Protein AF-A0A7K2KJP8-F1 (afdb_monomer_lite)

Sequence (117 aa):
EKEIEGALTLMETMSVDSLDDLDVTDHYTEALNEVISAKAEHRAPATPEGEAEGTAAVVDLMAALEASVAKAKESRGESGGPATVHEMPKPKKKTAAAKKTPAKKTTANKTTRRRAS

Structure (mmCIF, N/CA/C/O backbone):
data_AF-A0A7K2KJP8-F1
#
_entry.id   AF-A0A7K2KJP8-F1
#
loop_
_atom_site.group_PDB
_atom_site.id
_atom_site.type_symbol
_atom_site.label_atom_id
_atom_site.label_alt_id
_atom_site.label_comp_id
_atom_site.label_asym_id
_atom_site.label_entity_id
_atom_site.label_seq_id
_atom_site.pdbx_PDB_ins_code
_atom_site.Cartn_x
_atom_site.Cartn_y
_atom_site.Cartn_z
_atom_site.occupancy
_atom_site.B_iso_or_equiv
_atom_site.auth_seq_id
_atom_site.auth_comp_id
_atom_site.auth_asym_id
_atom_site.auth_atom_id
_atom_site.pdbx_PDB_model_num
ATOM 1 N N . GLU A 1 1 ? -14.565 8.215 26.726 1.00 78.56 1 GLU A N 1
ATOM 2 C CA . GLU A 1 1 ? -13.274 7.962 27.410 1.00 78.56 1 GLU A CA 1
ATOM 3 C C . GLU A 1 1 ? -12.868 6.494 27.332 1.00 78.56 1 GLU A C 1
ATOM 5 O O . GLU A 1 1 ? -11.914 6.220 26.623 1.00 78.56 1 GLU A O 1
ATOM 10 N N . LYS A 1 2 ? -13.624 5.545 27.912 1.00 92.31 2 LYS A N 1
ATOM 11 C CA . LYS A 1 2 ? -13.297 4.098 27.850 1.00 92.31 2 LYS A CA 1
ATOM 12 C C . LYS A 1 2 ? -13.081 3.529 26.438 1.00 92.31 2 LYS A C 1
ATOM 14 O O . LYS A 1 2 ? -12.211 2.695 26.244 1.00 92.31 2 LYS A O 1
ATOM 19 N N . GLU A 1 3 ? -13.858 3.977 25.454 1.00 93.44 3 GLU A N 1
ATOM 20 C CA . GLU A 1 3 ? -13.699 3.548 24.053 1.00 93.44 3 GLU A CA 1
ATOM 21 C C . GLU A 1 3 ? -12.363 4.009 23.450 1.00 93.44 3 GLU A C 1
ATOM 23 O O . GLU A 1 3 ? -11.731 3.266 22.708 1.00 93.44 3 GLU A O 1
ATOM 28 N N . ILE A 1 4 ? -11.908 5.212 23.817 1.00 96.44 4 ILE A N 1
ATOM 29 C CA . ILE A 1 4 ? -10.638 5.784 23.351 1.00 96.44 4 ILE A CA 1
ATOM 30 C C . ILE A 1 4 ? -9.470 5.025 23.987 1.00 96.44 4 ILE A C 1
ATOM 32 O O . ILE A 1 4 ? -8.529 4.658 23.296 1.00 96.44 4 ILE A O 1
ATOM 36 N N . GLU A 1 5 ? -9.553 4.736 25.286 1.00 96.75 5 GLU A N 1
ATOM 37 C CA . GLU A 1 5 ? -8.549 3.939 26.001 1.00 96.75 5 GLU A CA 1
ATOM 38 C C . GLU A 1 5 ? -8.431 2.515 25.427 1.00 96.75 5 GLU A C 1
ATOM 40 O O . GLU A 1 5 ? -7.326 2.008 25.226 1.00 96.75 5 GLU A O 1
ATOM 45 N N . GLY A 1 6 ? -9.565 1.901 25.072 1.00 96.44 6 GLY A N 1
ATOM 46 C CA . GLY A 1 6 ? -9.588 0.616 24.373 1.00 96.44 6 GLY A CA 1
ATOM 47 C C . GLY A 1 6 ? -8.918 0.671 22.997 1.00 96.44 6 GLY A C 1
ATOM 48 O O . GLY A 1 6 ? -8.124 -0.209 22.673 1.00 96.44 6 GLY A O 1
ATOM 49 N N . ALA A 1 7 ? -9.184 1.718 22.208 1.00 96.88 7 ALA A N 1
ATOM 50 C CA . ALA A 1 7 ? -8.555 1.908 20.901 1.00 96.88 7 ALA A CA 1
ATOM 51 C C . ALA A 1 7 ? -7.035 2.116 21.008 1.00 96.88 7 ALA A C 1
ATOM 53 O O . ALA A 1 7 ? -6.286 1.493 20.263 1.00 96.88 7 ALA A O 1
ATOM 54 N N . LEU A 1 8 ? -6.574 2.928 21.965 1.00 96.38 8 LEU A N 1
ATOM 55 C CA . LEU A 1 8 ? -5.144 3.144 22.215 1.00 96.38 8 LEU A CA 1
ATOM 56 C C . LEU A 1 8 ? -4.433 1.846 22.609 1.00 96.38 8 LEU A C 1
ATOM 58 O O . LEU A 1 8 ? -3.356 1.560 22.098 1.00 96.38 8 LEU A O 1
ATOM 62 N N . THR A 1 9 ? -5.062 1.033 23.462 1.00 97.06 9 THR A N 1
ATOM 63 C CA . THR A 1 9 ? -4.513 -0.275 23.851 1.00 97.06 9 THR A CA 1
ATOM 64 C C . THR A 1 9 ? -4.391 -1.206 22.645 1.00 97.06 9 THR A C 1
ATOM 66 O O . THR A 1 9 ? -3.375 -1.873 22.484 1.00 97.06 9 THR A O 1
ATOM 69 N N . LEU A 1 10 ? -5.404 -1.241 21.773 1.00 95.69 10 LEU A N 1
ATOM 70 C CA . LEU A 1 10 ? -5.348 -2.043 20.552 1.00 95.69 10 LEU A CA 1
ATOM 71 C C . LEU A 1 10 ? -4.223 -1.572 19.622 1.00 95.69 10 LEU A C 1
ATOM 73 O O . LEU A 1 10 ? -3.471 -2.405 19.123 1.00 95.69 10 LEU A O 1
ATOM 77 N N . MET A 1 11 ? -4.087 -0.256 19.421 1.00 94.44 11 MET A N 1
ATOM 78 C CA . MET A 1 11 ? -3.009 0.310 18.607 1.00 94.44 11 MET A CA 1
ATOM 79 C C . MET A 1 11 ? -1.640 -0.086 19.154 1.00 94.44 11 MET A C 1
ATOM 81 O O . MET A 1 11 ? -0.817 -0.547 18.379 1.00 94.44 11 MET A O 1
ATOM 85 N N . GLU A 1 12 ? -1.428 -0.016 20.469 1.00 94.50 12 GLU A N 1
ATOM 86 C CA . GLU A 1 12 ? -0.175 -0.449 21.102 1.00 94.50 12 GLU A CA 1
ATOM 87 C C . GLU A 1 12 ? 0.124 -1.933 20.832 1.00 94.50 12 GLU A C 1
ATOM 89 O O . GLU A 1 12 ? 1.246 -2.289 20.496 1.00 94.50 12 GLU A O 1
ATOM 94 N N . THR A 1 13 ? -0.886 -2.809 20.911 1.00 93.69 13 THR A N 1
ATOM 95 C CA . THR A 1 13 ? -0.691 -4.252 20.659 1.00 93.69 13 THR A CA 1
ATOM 96 C C . THR A 1 13 ? -0.441 -4.606 19.194 1.00 93.69 13 THR A C 1
ATOM 98 O O . THR A 1 13 ? 0.087 -5.680 18.916 1.00 93.69 13 THR A O 1
ATOM 101 N N . MET A 1 14 ? -0.869 -3.747 18.265 1.00 91.56 14 MET A N 1
ATOM 102 C CA . MET A 1 14 ? -0.705 -3.943 16.822 1.00 91.56 14 MET A CA 1
ATOM 103 C C . MET A 1 14 ? 0.461 -3.138 16.243 1.00 91.56 14 MET A C 1
ATOM 105 O O . MET A 1 14 ? 0.821 -3.350 15.086 1.00 91.56 14 MET A O 1
ATOM 109 N N . SER A 1 15 ? 1.016 -2.198 17.008 1.00 91.75 15 SER A N 1
ATOM 110 C CA . SER A 1 15 ? 2.147 -1.390 16.581 1.00 91.75 15 SER A CA 1
ATOM 111 C C . SER A 1 15 ? 3.420 -2.223 16.610 1.00 91.75 15 SER A C 1
ATOM 113 O O . SER A 1 15 ? 3.599 -3.106 17.446 1.00 91.75 15 SER A O 1
ATOM 115 N N . VAL A 1 16 ? 4.317 -1.904 15.692 1.00 91.75 16 VAL A N 1
ATOM 116 C CA . VAL A 1 16 ? 5.676 -2.438 15.638 1.00 91.75 16 VAL A CA 1
ATOM 117 C C . VAL A 1 16 ? 6.659 -1.274 15.656 1.00 91.75 16 VAL A C 1
ATOM 119 O O . VAL A 1 16 ? 6.296 -0.154 15.284 1.00 91.75 16 VAL A O 1
ATOM 122 N N . ASP A 1 17 ? 7.883 -1.524 16.112 1.00 91.19 17 ASP A N 1
ATOM 123 C CA . ASP A 1 17 ? 8.898 -0.481 16.283 1.00 91.19 17 ASP A CA 1
ATOM 124 C C . ASP A 1 17 ? 9.518 -0.044 14.949 1.00 91.19 17 ASP A C 1
ATOM 126 O O . ASP A 1 17 ? 9.879 1.125 14.778 1.00 91.19 17 ASP A O 1
ATOM 130 N N . SER A 1 18 ? 9.633 -0.967 13.989 1.00 89.69 18 SER A N 1
ATOM 131 C CA . SER A 1 18 ? 10.191 -0.695 12.668 1.00 89.69 18 SER A CA 1
ATOM 132 C C . SER A 1 18 ? 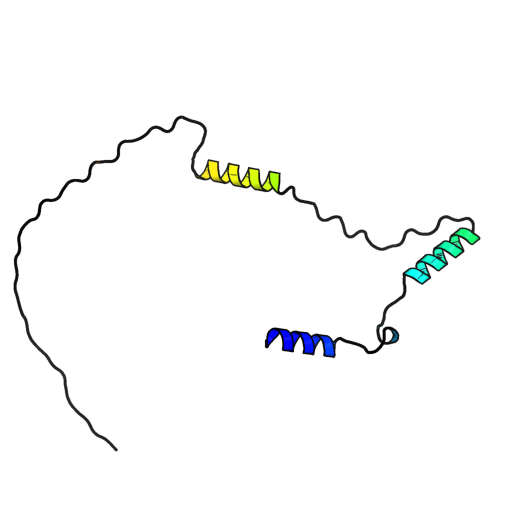9.363 -1.312 11.541 1.00 89.69 18 SER A C 1
ATOM 134 O O . SER A 1 18 ? 8.597 -2.253 11.739 1.00 89.69 18 SER A O 1
ATOM 136 N N . LEU A 1 19 ? 9.523 -0.776 10.327 1.00 86.81 19 LEU A N 1
ATOM 137 C CA . LEU A 1 19 ? 8.917 -1.361 9.127 1.00 86.81 19 LEU A CA 1
ATOM 138 C C . LEU A 1 19 ? 9.536 -2.719 8.778 1.00 86.81 19 LEU A C 1
ATOM 140 O O . LEU A 1 19 ? 8.865 -3.530 8.153 1.00 86.81 19 LEU A O 1
ATOM 144 N N . ASP A 1 20 ? 10.778 -2.973 9.200 1.00 87.69 20 ASP A N 1
ATOM 145 C CA . ASP A 1 20 ? 11.475 -4.245 8.982 1.00 87.69 20 ASP A CA 1
ATOM 146 C C . ASP A 1 20 ? 10.861 -5.397 9.798 1.00 87.69 20 ASP A C 1
ATOM 148 O O . ASP A 1 20 ? 11.036 -6.566 9.456 1.00 87.69 20 ASP A O 1
ATOM 152 N N . ASP A 1 21 ? 10.118 -5.073 10.861 1.00 90.25 21 ASP A N 1
ATOM 153 C CA . ASP A 1 21 ? 9.369 -6.048 11.661 1.00 90.25 21 ASP A CA 1
ATOM 154 C C . ASP A 1 21 ? 8.044 -6.461 10.993 1.00 90.25 21 ASP A C 1
ATOM 156 O O . ASP A 1 21 ? 7.392 -7.414 11.430 1.00 90.25 21 ASP A O 1
ATOM 160 N N . LEU A 1 22 ? 7.626 -5.747 9.941 1.00 89.38 22 LEU A N 1
ATOM 161 C CA . LEU A 1 22 ? 6.464 -6.091 9.130 1.00 89.38 22 LEU A CA 1
ATOM 162 C C . LEU A 1 22 ? 6.888 -6.990 7.968 1.00 89.38 22 LEU A C 1
ATOM 164 O O . LEU A 1 22 ? 7.850 -6.710 7.260 1.00 89.38 22 LEU A O 1
ATOM 168 N N . ASP A 1 23 ? 6.097 -8.026 7.701 1.00 89.56 23 ASP A N 1
ATOM 169 C CA . ASP A 1 23 ? 6.226 -8.847 6.493 1.00 89.56 23 ASP A CA 1
ATOM 170 C C . ASP A 1 23 ? 5.603 -8.116 5.289 1.00 89.56 23 ASP A C 1
ATOM 172 O O . ASP A 1 23 ? 4.524 -8.463 4.803 1.00 89.56 23 ASP A O 1
ATOM 176 N N . VAL A 1 24 ? 6.231 -7.011 4.876 1.00 90.38 24 VAL A N 1
ATOM 177 C CA . VAL A 1 24 ? 5.781 -6.149 3.771 1.00 90.38 24 VAL A CA 1
ATOM 178 C C . VAL A 1 24 ? 6.845 -6.052 2.686 1.00 90.38 24 VAL A C 1
ATOM 180 O O . VAL A 1 24 ? 8.043 -6.046 2.954 1.00 90.38 24 VAL A O 1
ATOM 183 N N . THR A 1 25 ? 6.396 -5.963 1.436 1.00 88.50 25 THR A N 1
ATOM 184 C CA . THR A 1 25 ? 7.267 -5.868 0.257 1.00 88.50 25 THR A CA 1
ATOM 185 C C . THR A 1 25 ? 7.141 -4.489 -0.389 1.00 88.50 25 THR A C 1
ATOM 187 O O . THR A 1 25 ? 6.036 -3.969 -0.552 1.00 88.50 25 THR A O 1
ATOM 190 N N . ASP A 1 26 ? 8.271 -3.888 -0.773 1.00 91.69 26 ASP A N 1
ATOM 191 C CA . ASP A 1 26 ? 8.293 -2.627 -1.520 1.00 91.69 26 ASP A CA 1
ATOM 192 C C . ASP A 1 26 ? 8.054 -2.872 -3.018 1.00 91.69 26 ASP A C 1
ATOM 194 O O . ASP A 1 26 ? 8.977 -2.991 -3.825 1.00 91.69 26 ASP A O 1
ATOM 198 N N . HIS A 1 27 ? 6.782 -2.893 -3.404 1.00 90.38 27 HIS A N 1
ATOM 199 C CA . HIS A 1 27 ? 6.388 -3.063 -4.802 1.00 90.38 27 HIS A CA 1
ATOM 200 C C . HIS A 1 27 ? 6.806 -1.898 -5.714 1.00 90.38 27 HIS A C 1
ATOM 202 O O . HIS A 1 27 ? 6.859 -2.066 -6.934 1.00 90.38 27 HIS A O 1
ATOM 208 N N . TYR A 1 28 ? 7.119 -0.713 -5.171 1.00 90.88 28 TYR A N 1
ATOM 209 C CA . TYR A 1 28 ? 7.534 0.427 -5.991 1.00 90.88 28 TYR A CA 1
ATOM 210 C C . TYR A 1 28 ? 8.933 0.213 -6.567 1.00 90.88 28 TYR A C 1
ATOM 212 O O . TYR A 1 28 ? 9.142 0.412 -7.768 1.00 90.88 28 TYR A O 1
ATOM 220 N N . THR A 1 29 ? 9.894 -0.207 -5.738 1.00 92.31 29 THR A N 1
ATOM 221 C CA . THR A 1 29 ? 11.251 -0.492 -6.223 1.00 92.31 29 THR A CA 1
ATOM 222 C C . THR A 1 29 ? 11.274 -1.689 -7.167 1.00 92.31 29 THR A C 1
ATOM 224 O O . THR A 1 29 ? 11.966 -1.632 -8.185 1.00 92.31 29 THR A O 1
ATOM 227 N N . GLU A 1 30 ? 10.477 -2.726 -6.905 1.00 91.06 30 GLU A N 1
ATOM 228 C CA . GLU A 1 30 ? 10.286 -3.852 -7.829 1.00 91.06 30 GLU A CA 1
ATOM 229 C C . GLU A 1 30 ? 9.762 -3.393 -9.197 1.00 91.06 30 GLU A C 1
ATOM 231 O O . GLU A 1 30 ? 10.379 -3.677 -10.227 1.00 91.06 30 GLU A O 1
ATOM 236 N N . ALA A 1 31 ? 8.674 -2.615 -9.217 1.00 90.62 31 ALA A N 1
ATOM 237 C CA . ALA A 1 31 ? 8.095 -2.090 -10.451 1.00 90.62 31 ALA A CA 1
ATOM 238 C C . ALA A 1 31 ? 9.074 -1.182 -11.210 1.00 90.62 31 ALA A C 1
ATOM 240 O O . ALA A 1 31 ? 9.153 -1.222 -12.440 1.00 90.62 31 ALA A O 1
ATOM 241 N N . LEU A 1 32 ? 9.856 -0.369 -10.494 1.00 92.94 32 LEU A N 1
ATOM 242 C CA . LEU A 1 32 ? 10.861 0.489 -11.111 1.00 92.94 32 LEU A CA 1
ATOM 243 C C . LEU A 1 32 ? 11.988 -0.329 -11.754 1.00 92.94 32 LEU A C 1
ATOM 245 O O . LEU A 1 32 ? 12.404 -0.015 -12.872 1.00 92.94 32 LEU A O 1
ATOM 249 N N . ASN A 1 33 ? 12.459 -1.378 -11.077 1.00 93.25 33 ASN A N 1
ATOM 250 C CA . ASN A 1 33 ? 13.469 -2.289 -11.614 1.00 93.25 33 ASN A CA 1
ATOM 251 C C . ASN A 1 33 ? 12.976 -2.984 -12.890 1.00 93.25 33 ASN A C 1
ATOM 253 O O . ASN A 1 33 ? 13.719 -3.039 -13.871 1.00 93.25 33 ASN A O 1
ATOM 257 N N . GLU A 1 34 ? 11.716 -3.421 -12.925 1.00 93.00 34 GLU A N 1
ATOM 258 C CA . GLU A 1 34 ? 11.097 -3.997 -14.126 1.00 93.00 34 GLU A CA 1
ATOM 259 C C . GLU A 1 34 ? 11.042 -2.985 -15.280 1.00 93.00 34 GLU A C 1
ATOM 261 O O . GLU A 1 34 ? 11.423 -3.290 -16.411 1.00 93.00 34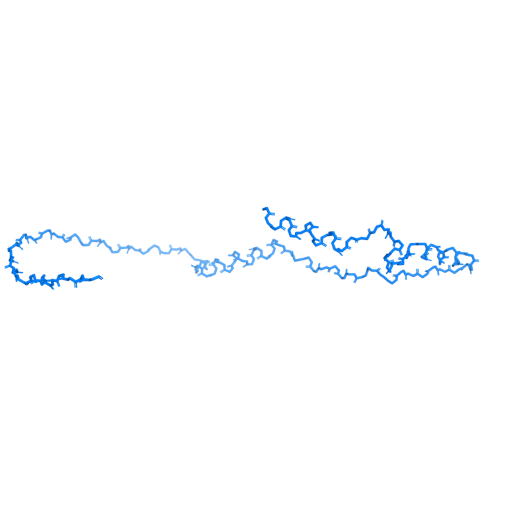 GLU A O 1
ATOM 266 N N . VAL A 1 35 ? 10.658 -1.735 -15.004 1.00 92.75 35 VAL A N 1
ATOM 267 C CA . VAL A 1 3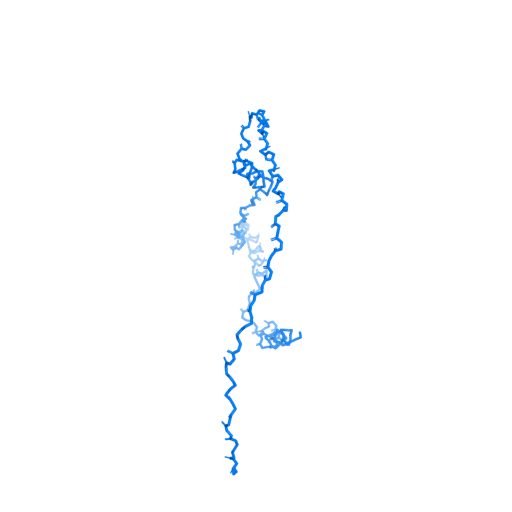5 ? 10.652 -0.667 -16.018 1.00 92.75 35 VAL A CA 1
ATOM 268 C C . VAL A 1 35 ? 12.052 -0.406 -16.575 1.00 92.75 35 VAL A C 1
ATOM 270 O O . VAL A 1 35 ? 12.203 -0.162 -17.777 1.00 92.75 35 VAL A O 1
ATOM 273 N N . ILE A 1 36 ? 13.077 -0.428 -15.722 1.00 94.44 36 ILE A N 1
ATOM 274 C CA . ILE A 1 36 ? 14.472 -0.263 -16.141 1.00 94.44 36 ILE A CA 1
ATOM 275 C C . ILE A 1 36 ? 14.905 -1.445 -17.017 1.00 94.44 36 ILE A C 1
ATOM 277 O O . ILE A 1 36 ? 15.460 -1.211 -18.094 1.00 94.44 36 ILE A O 1
ATOM 281 N N . SER A 1 37 ? 14.613 -2.680 -16.598 1.00 94.56 37 SER A N 1
ATOM 282 C CA . SER A 1 37 ? 14.934 -3.902 -17.347 1.00 94.56 37 SER A CA 1
ATOM 283 C C . SER A 1 37 ? 14.277 -3.906 -18.728 1.00 94.56 37 SER A C 1
ATOM 285 O O . SER A 1 37 ? 14.960 -4.008 -19.747 1.00 94.56 37 SER A O 1
ATOM 287 N N . ALA A 1 38 ? 12.969 -3.649 -18.792 1.00 94.94 38 ALA A N 1
ATOM 288 C CA . ALA A 1 38 ? 12.226 -3.586 -20.047 1.00 94.94 38 ALA A CA 1
ATOM 289 C C . ALA A 1 38 ? 12.799 -2.529 -21.006 1.00 94.94 38 ALA A C 1
ATOM 291 O O . ALA A 1 38 ? 12.970 -2.786 -22.200 1.00 94.94 38 ALA A O 1
ATOM 292 N N . LYS A 1 39 ? 13.170 -1.348 -20.490 1.00 93.94 39 LYS A N 1
ATOM 293 C CA . LYS A 1 39 ? 13.827 -0.305 -21.293 1.00 93.94 39 LYS A CA 1
ATOM 294 C C . LYS A 1 39 ? 15.199 -0.739 -21.805 1.00 93.94 39 LYS A C 1
ATOM 296 O O . LYS A 1 39 ? 15.515 -0.436 -22.956 1.00 93.94 39 LYS A O 1
ATOM 301 N N . ALA A 1 40 ? 15.992 -1.422 -20.982 1.00 95.88 40 ALA A N 1
ATOM 302 C CA . ALA A 1 40 ? 17.292 -1.959 -21.383 1.00 95.88 40 ALA A CA 1
ATOM 303 C C . ALA A 1 40 ? 17.156 -3.033 -22.477 1.00 95.88 40 ALA A C 1
ATOM 305 O O . ALA A 1 40 ? 17.979 -3.095 -23.387 1.00 95.88 40 ALA A O 1
ATOM 306 N N . GLU A 1 41 ? 16.084 -3.823 -22.435 1.00 95.62 41 GLU A N 1
ATOM 307 C CA . GLU A 1 41 ? 15.766 -4.869 -23.414 1.00 95.62 41 GLU A CA 1
ATOM 308 C C . GLU A 1 41 ? 14.992 -4.360 -24.645 1.00 95.62 41 GLU A C 1
ATOM 310 O O . GLU A 1 41 ? 14.603 -5.151 -25.507 1.00 95.62 41 GLU A O 1
ATOM 315 N N . HIS A 1 42 ? 14.752 -3.048 -24.754 1.00 93.00 42 HIS A N 1
ATOM 316 C CA . HIS A 1 42 ? 13.912 -2.439 -25.795 1.00 93.00 42 HIS A CA 1
ATOM 317 C C . HIS A 1 42 ? 12.502 -3.054 -25.893 1.00 93.00 42 HIS A C 1
ATOM 319 O O . HIS A 1 42 ? 11.909 -3.130 -26.975 1.00 93.00 42 HIS A O 1
ATOM 325 N N . ARG A 1 43 ? 11.947 -3.482 -24.757 1.00 92.38 43 ARG A N 1
ATOM 326 C CA . ARG A 1 43 ? 10.614 -4.075 -24.628 1.00 92.38 43 ARG A CA 1
ATOM 327 C C . ARG A 1 43 ? 9.688 -3.133 -23.850 1.00 92.38 43 ARG A C 1
ATOM 329 O O . ARG A 1 43 ? 10.133 -2.231 -23.145 1.00 92.38 43 ARG A O 1
ATOM 336 N N . ALA A 1 44 ? 8.378 -3.301 -24.011 1.00 86.62 44 ALA A N 1
ATOM 337 C CA . ALA A 1 44 ? 7.409 -2.561 -23.205 1.00 86.62 44 ALA A CA 1
ATOM 338 C C . ALA A 1 44 ? 7.363 -3.139 -21.774 1.00 86.62 44 ALA A C 1
ATOM 340 O O . ALA A 1 44 ? 7.377 -4.366 -21.650 1.00 86.62 44 ALA A O 1
ATOM 341 N N . PRO A 1 45 ? 7.303 -2.298 -20.721 1.00 83.88 45 PRO A N 1
ATOM 342 C CA . PRO A 1 45 ? 7.211 -2.768 -19.340 1.00 83.88 45 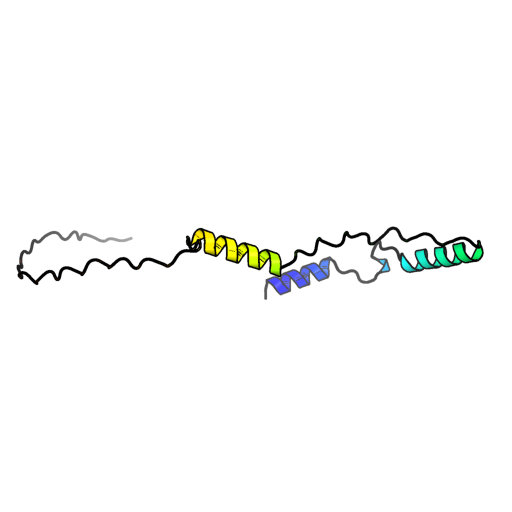PRO A CA 1
ATOM 343 C C . PRO A 1 45 ? 5.856 -3.423 -19.055 1.00 83.88 45 PRO A C 1
ATOM 345 O O . PRO A 1 45 ? 4.843 -3.067 -19.668 1.00 83.88 45 PRO A O 1
ATOM 348 N N . ALA A 1 46 ? 5.837 -4.369 -18.114 1.00 79.69 46 ALA A N 1
ATOM 349 C CA . ALA A 1 46 ? 4.608 -5.002 -17.654 1.00 79.69 46 ALA A CA 1
ATOM 350 C C . ALA A 1 46 ? 3.657 -3.978 -17.003 1.00 79.69 46 ALA A C 1
ATOM 352 O O . ALA A 1 46 ? 4.084 -3.020 -16.357 1.00 79.69 46 ALA A O 1
ATOM 353 N N . THR A 1 47 ? 2.350 -4.175 -17.189 1.00 75.69 47 THR A N 1
ATOM 354 C CA . THR A 1 47 ? 1.334 -3.411 -16.450 1.00 75.69 47 THR A CA 1
ATOM 355 C C . THR A 1 47 ? 1.242 -3.995 -15.040 1.00 75.69 47 THR A C 1
ATOM 357 O O . THR A 1 47 ? 1.154 -5.218 -14.937 1.00 75.69 47 THR A O 1
ATOM 360 N N . PRO A 1 48 ? 1.283 -3.176 -13.973 1.00 70.69 48 PRO A N 1
ATOM 361 C CA . PRO A 1 48 ? 1.202 -3.692 -12.610 1.00 70.69 48 PRO A CA 1
ATOM 362 C C . PRO A 1 48 ? -0.125 -4.434 -12.381 1.00 70.69 48 PRO A C 1
ATOM 364 O O . PRO A 1 48 ? -1.190 -3.953 -12.773 1.00 70.69 48 PRO A O 1
ATOM 367 N N . GLU A 1 49 ? -0.060 -5.607 -11.748 1.00 68.06 49 GLU A N 1
ATOM 368 C CA . GLU A 1 49 ? -1.231 -6.355 -11.275 1.00 68.06 49 GLU A CA 1
ATOM 369 C C . GLU A 1 49 ? -1.691 -5.761 -9.935 1.00 68.06 49 GLU A C 1
ATOM 371 O O . GLU A 1 49 ? -1.302 -6.215 -8.865 1.00 68.06 49 GLU A O 1
ATOM 376 N N . GLY A 1 50 ? -2.482 -4.690 -9.983 1.00 64.38 50 GLY A N 1
ATOM 377 C CA . GLY A 1 50 ? -3.006 -4.020 -8.790 1.00 64.38 50 GLY A CA 1
ATOM 378 C C . GLY A 1 50 ? -3.795 -2.767 -9.163 1.00 64.38 50 GLY A C 1
ATOM 379 O O . GLY A 1 50 ? -3.418 -2.063 -10.091 1.00 64.38 50 GLY A O 1
ATOM 380 N N . GLU A 1 51 ? -4.914 -2.528 -8.481 1.00 60.19 51 GLU A N 1
ATOM 381 C CA . GLU A 1 51 ? -5.921 -1.489 -8.762 1.00 60.19 51 GLU A CA 1
ATOM 382 C C . GLU A 1 51 ? -6.768 -1.685 -10.035 1.00 60.19 51 GLU A C 1
ATOM 384 O O . GLU A 1 51 ? -6.927 -0.811 -10.887 1.00 60.19 51 GLU A O 1
ATOM 389 N N . ALA A 1 52 ? -7.467 -2.817 -10.085 1.00 56.12 52 ALA A N 1
ATOM 390 C CA . ALA A 1 52 ? -8.829 -2.826 -10.611 1.00 56.12 52 ALA A CA 1
ATOM 391 C C . ALA A 1 52 ? -9.815 -3.071 -9.461 1.00 56.12 52 ALA A C 1
ATOM 393 O O . ALA A 1 52 ? -10.643 -3.979 -9.523 1.00 56.12 52 ALA A O 1
ATOM 394 N N . GLU A 1 53 ? -9.736 -2.273 -8.389 1.00 61.88 53 GLU A N 1
ATOM 395 C CA . GLU A 1 53 ? -10.915 -2.105 -7.542 1.00 61.88 53 GLU A CA 1
ATOM 396 C C . GLU A 1 53 ? -11.978 -1.455 -8.423 1.00 61.88 53 GLU A C 1
ATOM 398 O O . GLU A 1 53 ? -11.895 -0.278 -8.782 1.00 61.88 53 GLU A O 1
ATOM 403 N N . GLY A 1 54 ? -12.914 -2.287 -8.887 1.00 59.47 54 GLY A N 1
ATOM 404 C CA . GLY A 1 54 ? -13.978 -1.879 -9.786 1.00 59.47 54 GLY A CA 1
ATOM 405 C C . GLY A 1 54 ? -14.626 -0.620 -9.240 1.00 59.47 54 GLY A C 1
ATOM 406 O O . GLY A 1 54 ? -15.064 -0.596 -8.090 1.00 59.47 54 GLY A O 1
ATOM 407 N N . THR A 1 55 ? -14.651 0.430 -10.058 1.00 62.41 55 THR A N 1
ATOM 408 C CA . THR A 1 55 ? -15.324 1.678 -9.726 1.00 62.41 55 THR A CA 1
ATOM 409 C C . THR A 1 55 ? -16.732 1.330 -9.258 1.00 62.41 55 THR A C 1
ATOM 411 O O . THR A 1 55 ? -17.558 0.838 -10.031 1.00 62.41 55 THR A O 1
ATOM 414 N N . ALA A 1 56 ? -16.986 1.488 -7.955 1.00 67.19 56 ALA A N 1
ATOM 415 C CA . ALA A 1 56 ? -18.296 1.211 -7.395 1.00 67.19 56 ALA A CA 1
ATOM 416 C C . ALA A 1 56 ? -19.319 2.003 -8.214 1.00 67.19 56 ALA A C 1
ATOM 418 O O . ALA A 1 56 ? -19.101 3.184 -8.495 1.00 67.19 56 ALA A O 1
ATOM 419 N N . ALA A 1 57 ? -20.393 1.341 -8.653 1.00 70.88 57 ALA A N 1
ATOM 420 C CA . ALA A 1 57 ? -21.397 1.972 -9.495 1.00 70.88 57 ALA A CA 1
ATOM 421 C C . ALA A 1 57 ? -21.920 3.228 -8.786 1.00 70.88 57 ALA A C 1
ATOM 423 O O . ALA A 1 57 ? -22.607 3.139 -7.767 1.00 70.88 57 ALA A O 1
ATOM 424 N N . VAL A 1 58 ? -21.549 4.400 -9.304 1.00 74.50 58 VAL A N 1
ATOM 425 C CA . VAL A 1 58 ? -21.975 5.686 -8.759 1.00 74.50 58 VAL A CA 1
ATOM 426 C C . VAL A 1 58 ? -23.469 5.798 -9.029 1.00 74.50 58 VAL A C 1
ATOM 428 O O . VAL A 1 58 ? -23.897 6.024 -10.159 1.00 74.50 58 VAL A O 1
ATOM 431 N N . VAL A 1 59 ? -24.275 5.561 -7.996 1.00 73.69 59 VAL A N 1
ATOM 432 C CA . VAL A 1 59 ? -25.728 5.706 -8.082 1.00 73.69 59 VAL A CA 1
ATOM 433 C C . VAL A 1 59 ? -26.044 7.196 -8.202 1.00 73.69 59 VAL A C 1
ATOM 435 O O . VAL A 1 59 ? -25.626 7.986 -7.356 1.00 73.69 59 VAL A O 1
ATOM 438 N N . ASP A 1 60 ? -26.788 7.583 -9.240 1.00 87.25 60 ASP A N 1
ATOM 439 C CA . ASP A 1 60 ? -27.283 8.952 -9.385 1.00 87.25 60 ASP A CA 1
ATOM 440 C C . ASP A 1 60 ? -28.317 9.250 -8.288 1.00 87.25 60 ASP A C 1
ATOM 442 O O . ASP A 1 60 ? -29.467 8.794 -8.312 1.00 87.25 60 ASP A O 1
ATOM 446 N N . LEU A 1 61 ? -27.875 10.018 -7.294 1.00 89.38 61 LEU A N 1
ATOM 447 C CA . LEU A 1 61 ? -28.665 10.388 -6.126 1.00 89.38 61 LEU A CA 1
ATOM 448 C C . LEU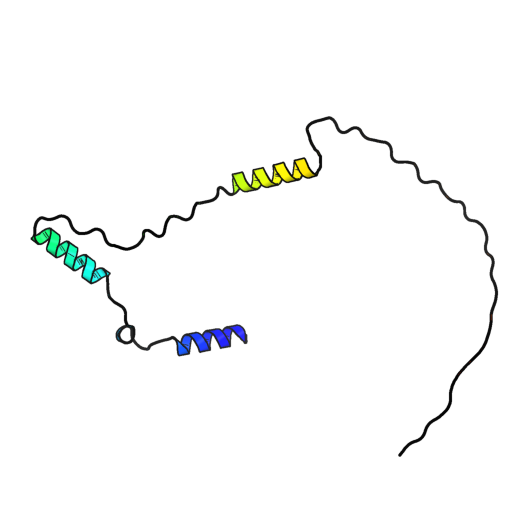 A 1 61 ? -29.888 11.240 -6.492 1.00 89.38 61 LEU A C 1
ATOM 450 O O . LEU A 1 61 ? -30.905 11.146 -5.800 1.00 89.38 61 LEU A O 1
ATOM 454 N N . MET A 1 62 ? -29.826 12.045 -7.561 1.00 90.75 62 MET A N 1
ATOM 455 C CA . MET A 1 62 ? -30.968 12.861 -7.987 1.00 90.75 62 MET A CA 1
ATOM 456 C C . MET A 1 62 ? -32.081 11.979 -8.549 1.00 90.75 62 MET A C 1
ATOM 458 O O . MET A 1 62 ? -33.230 12.105 -8.124 1.00 90.75 62 MET A O 1
ATOM 462 N N . ALA A 1 63 ? -31.733 11.013 -9.402 1.00 88.25 63 ALA A N 1
ATOM 463 C CA . ALA A 1 63 ? -32.693 10.053 -9.945 1.00 88.25 63 ALA A CA 1
ATOM 464 C C . ALA A 1 63 ? -33.353 9.203 -8.841 1.00 88.25 63 ALA A C 1
ATOM 466 O O . ALA A 1 63 ? -34.571 8.996 -8.838 1.00 88.25 63 ALA A O 1
ATOM 467 N N . ALA A 1 64 ? -32.570 8.746 -7.858 1.00 89.88 64 ALA A N 1
ATOM 468 C CA . ALA A 1 64 ? -33.094 7.995 -6.716 1.00 89.88 64 ALA A CA 1
ATOM 469 C C . ALA A 1 64 ? -34.061 8.833 -5.856 1.00 89.88 64 ALA A C 1
ATOM 471 O O . ALA A 1 64 ? -35.086 8.327 -5.381 1.00 89.88 64 ALA A O 1
ATOM 472 N N . LEU A 1 65 ? -33.766 10.123 -5.678 1.00 91.88 65 LEU A N 1
ATOM 473 C CA . LEU A 1 65 ? -34.631 11.044 -4.946 1.00 91.88 65 LEU A CA 1
ATOM 474 C C . LEU A 1 65 ? -35.946 11.307 -5.692 1.00 91.88 65 LEU A C 1
ATOM 476 O O . LEU A 1 65 ? -37.015 11.251 -5.080 1.00 91.88 65 LEU A O 1
ATOM 480 N N . GLU A 1 66 ? -35.893 11.545 -7.002 1.00 90.44 66 GLU A N 1
ATOM 481 C CA . GLU A 1 66 ? -37.083 11.752 -7.837 1.00 90.44 66 GLU A CA 1
ATOM 482 C C . GLU A 1 66 ? -38.019 10.541 -7.804 1.00 90.44 66 GLU A C 1
ATOM 484 O O . GLU A 1 66 ? -39.228 10.698 -7.604 1.00 90.44 66 GLU A O 1
ATOM 489 N N . ALA A 1 67 ? -37.461 9.330 -7.901 1.00 89.62 67 ALA A N 1
ATOM 490 C CA . ALA A 1 67 ? -38.219 8.087 -7.785 1.00 89.62 67 ALA A CA 1
ATOM 491 C C . ALA A 1 67 ? -38.910 7.952 -6.415 1.00 89.62 67 ALA A C 1
ATOM 493 O O . ALA A 1 67 ? -40.071 7.539 -6.332 1.00 89.62 67 ALA A O 1
ATOM 494 N N . SER A 1 68 ? -38.230 8.349 -5.335 1.00 87.75 68 SER A N 1
ATOM 495 C CA . SER A 1 68 ? -38.799 8.352 -3.982 1.00 87.75 68 SER A CA 1
ATOM 496 C C . SER A 1 68 ? -39.972 9.332 -3.854 1.00 87.75 68 SER A C 1
ATOM 498 O O . SER A 1 68 ? -41.032 8.978 -3.329 1.00 87.75 68 SER A O 1
ATOM 500 N N . VAL A 1 69 ? -39.836 10.543 -4.403 1.00 91.62 69 VAL A N 1
ATOM 501 C CA . VAL A 1 69 ? -40.906 11.555 -4.402 1.00 91.62 69 VAL A CA 1
ATOM 502 C C . VAL A 1 69 ? -42.095 11.114 -5.255 1.00 91.62 69 VAL A C 1
ATOM 504 O O . VAL A 1 69 ? -43.240 11.292 -4.836 1.00 91.62 69 VAL A O 1
ATOM 507 N N . ALA A 1 70 ? -41.855 10.521 -6.426 1.00 87.75 70 ALA A N 1
ATOM 508 C CA . ALA A 1 70 ? -42.915 9.994 -7.283 1.00 87.75 70 ALA A CA 1
ATOM 509 C C . ALA A 1 70 ? -43.726 8.904 -6.563 1.00 87.75 70 ALA A C 1
ATOM 511 O O . ALA A 1 70 ? -44.953 8.987 -6.500 1.00 87.75 70 ALA A O 1
ATOM 512 N N . LYS A 1 71 ? -43.042 7.952 -5.917 1.00 87.50 71 LYS A N 1
ATOM 513 C CA . LYS A 1 71 ? -43.675 6.897 -5.113 1.00 87.50 71 LYS A CA 1
ATOM 514 C C . LYS A 1 71 ? -44.450 7.456 -3.917 1.00 87.50 71 LYS A C 1
ATOM 516 O O . LYS A 1 71 ? -45.540 6.980 -3.606 1.00 87.50 71 LYS A O 1
ATOM 521 N N . ALA A 1 72 ? -43.916 8.479 -3.250 1.00 86.75 72 ALA A N 1
ATOM 522 C CA . ALA A 1 72 ? -44.609 9.154 -2.156 1.00 86.75 72 ALA A CA 1
ATOM 523 C C . ALA A 1 72 ? -45.908 9.828 -2.637 1.00 86.75 72 ALA A C 1
ATOM 525 O O . ALA A 1 72 ? -46.951 9.671 -1.999 1.00 86.75 72 ALA A O 1
ATOM 526 N N . LYS A 1 73 ? -45.872 10.515 -3.785 1.00 81.12 73 LYS A N 1
ATOM 527 C CA . LYS A 1 73 ? -47.057 11.131 -4.407 1.00 81.12 73 LYS A CA 1
ATOM 528 C C . LYS A 1 73 ? -48.110 10.093 -4.804 1.00 81.12 73 LYS A C 1
ATOM 530 O O . LYS A 1 73 ? -49.291 10.289 -4.519 1.00 81.12 73 LYS A O 1
ATOM 535 N N . GLU A 1 74 ? -47.688 8.965 -5.371 1.00 82.12 74 GLU A N 1
ATOM 536 C CA . GLU A 1 74 ? -48.583 7.851 -5.704 1.00 82.12 74 GLU A CA 1
ATOM 537 C C . GLU A 1 74 ? -49.230 7.249 -4.448 1.00 82.12 74 GLU A C 1
ATOM 539 O O . GLU A 1 74 ? -50.447 7.089 -4.399 1.00 82.12 74 GLU A O 1
ATOM 544 N N . SER A 1 75 ? -48.450 7.009 -3.386 1.00 75.75 75 SER A N 1
ATOM 545 C CA . SER A 1 75 ? -48.980 6.485 -2.116 1.00 75.75 75 SER A CA 1
ATOM 546 C C . SER A 1 75 ? -49.990 7.418 -1.437 1.00 75.75 75 SER A C 1
ATOM 548 O O . SER A 1 75 ? -50.870 6.962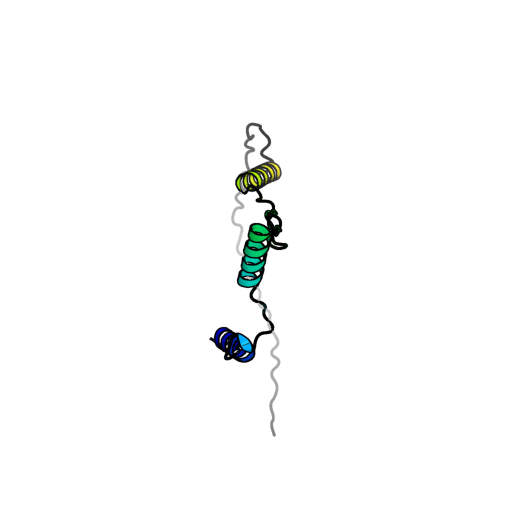 -0.708 1.00 75.75 75 SER A O 1
ATOM 550 N N . ARG A 1 76 ? -49.889 8.727 -1.697 1.00 73.69 76 ARG A N 1
ATOM 551 C CA . ARG A 1 76 ? -50.826 9.752 -1.220 1.00 73.69 76 ARG A CA 1
ATOM 552 C C . ARG A 1 76 ? -52.098 9.835 -2.077 1.00 73.69 76 ARG A C 1
ATOM 554 O O . ARG A 1 76 ? -53.037 10.528 -1.694 1.00 73.69 76 ARG A O 1
ATOM 561 N N . GLY A 1 77 ? -52.150 9.114 -3.199 1.00 67.50 77 GLY A N 1
ATOM 562 C CA . GLY A 1 77 ? -53.289 9.090 -4.115 1.00 67.50 77 GLY A CA 1
ATOM 563 C C . GLY A 1 77 ? -53.406 10.344 -4.983 1.00 67.50 77 GLY A C 1
ATOM 564 O O . GLY A 1 77 ? -54.463 10.586 -5.562 1.00 67.50 77 GLY A O 1
ATOM 565 N N . GLU A 1 78 ? -52.344 11.147 -5.095 1.00 61.03 78 GLU A N 1
ATOM 566 C CA . GLU A 1 78 ? -52.318 12.357 -5.926 1.00 61.03 78 GLU A CA 1
ATOM 567 C C . GLU A 1 78 ? -52.044 11.996 -7.394 1.00 61.03 78 GLU A C 1
ATOM 569 O O . GLU A 1 78 ? -51.033 12.376 -7.980 1.00 61.03 78 GLU A O 1
ATOM 574 N N . SER A 1 79 ? -52.960 11.247 -8.008 1.00 54.88 79 SER A N 1
ATOM 575 C CA . SER A 1 79 ? -52.984 11.073 -9.460 1.00 54.88 79 SER A CA 1
ATOM 576 C C . SER A 1 79 ? -53.922 12.113 -10.078 1.00 54.88 79 SER A C 1
ATOM 578 O O . SER A 1 79 ? -55.134 11.932 -10.139 1.00 54.88 79 SER A O 1
ATOM 580 N N . GLY A 1 80 ? -53.349 13.252 -10.473 1.00 57.72 80 GLY A N 1
ATOM 581 C CA . GLY A 1 80 ? -53.756 14.026 -11.655 1.00 57.72 80 GLY A CA 1
ATOM 582 C C . GLY A 1 80 ? -55.235 14.387 -11.876 1.00 57.72 80 GLY A C 1
ATOM 583 O O . GLY A 1 80 ? -55.674 14.358 -13.023 1.00 57.72 80 GLY A O 1
ATOM 584 N N . GLY A 1 81 ? -55.997 14.783 -10.854 1.00 57.88 81 GLY A N 1
ATOM 585 C CA . GLY A 1 81 ? -57.349 15.338 -11.027 1.00 57.88 81 GLY A CA 1
ATOM 586 C C . GLY A 1 81 ? -57.694 16.388 -9.962 1.00 57.88 81 GLY A C 1
ATOM 587 O O . GLY A 1 81 ? -57.159 16.308 -8.855 1.00 57.88 81 GLY A O 1
ATOM 588 N N . PRO A 1 82 ? -58.544 17.395 -10.263 1.00 48.31 82 PRO A N 1
ATOM 589 C CA . PRO A 1 82 ? -58.880 18.451 -9.310 1.00 48.31 82 PRO A CA 1
ATOM 590 C C . PRO A 1 82 ? -59.525 17.846 -8.058 1.00 48.31 82 PRO A C 1
ATOM 592 O O . PRO A 1 82 ? -60.557 17.183 -8.137 1.00 48.31 82 PRO A O 1
ATOM 595 N N . ALA A 1 83 ? -58.899 18.076 -6.903 1.00 57.44 83 ALA A N 1
ATOM 596 C CA . ALA A 1 83 ? -59.362 17.578 -5.616 1.00 57.44 83 ALA A CA 1
ATOM 597 C C . ALA A 1 83 ? -60.796 18.059 -5.334 1.00 57.44 83 ALA A C 1
ATOM 599 O O . ALA A 1 83 ? -61.041 19.254 -5.156 1.00 57.44 83 ALA A O 1
ATOM 600 N N . THR A 1 84 ? -61.756 17.134 -5.278 1.00 58.72 84 THR A N 1
ATOM 601 C CA . THR A 1 84 ? -63.124 17.457 -4.871 1.00 58.72 84 THR A CA 1
ATOM 602 C C . THR A 1 84 ? -63.174 17.583 -3.354 1.00 58.72 84 THR A C 1
ATOM 604 O O . THR A 1 84 ? -63.025 16.598 -2.632 1.00 58.72 84 THR A O 1
ATOM 607 N N . VAL A 1 85 ? -63.397 18.801 -2.863 1.00 61.97 85 VAL A N 1
ATOM 608 C CA . VAL A 1 85 ? -63.664 19.055 -1.444 1.00 61.97 85 VAL A CA 1
ATOM 609 C C . VAL A 1 85 ? -64.991 18.385 -1.080 1.00 61.97 85 VAL A C 1
ATOM 611 O O . VAL A 1 85 ? -66.021 18.656 -1.698 1.00 61.97 85 VAL A O 1
ATOM 614 N N . HIS A 1 86 ? -64.980 17.496 -0.090 1.00 63.41 86 HIS A N 1
ATOM 615 C CA . HIS A 1 86 ? -66.200 16.978 0.524 1.00 63.41 86 HIS A CA 1
ATOM 616 C C . HIS A 1 86 ? -66.409 17.633 1.884 1.00 63.41 86 HIS A C 1
ATOM 618 O O . HIS A 1 86 ? -65.488 17.753 2.693 1.00 63.41 86 HIS A O 1
ATOM 624 N N . GLU A 1 87 ? -67.634 18.101 2.104 1.00 58.69 87 GLU A N 1
ATOM 625 C CA . GLU A 1 87 ? -68.010 18.884 3.272 1.00 58.69 87 GLU A CA 1
ATOM 626 C C . GLU A 1 87 ? -68.054 17.993 4.523 1.00 58.69 87 GLU A C 1
ATOM 628 O O . GLU A 1 87 ? -68.707 16.948 4.550 1.00 58.69 87 GLU A O 1
ATOM 633 N N . MET A 1 88 ? -67.330 18.390 5.573 1.00 61.16 88 MET A N 1
ATOM 634 C CA . MET A 1 88 ? -67.293 17.643 6.831 1.00 61.16 88 MET A CA 1
ATOM 635 C C . MET A 1 88 ? -68.623 17.766 7.594 1.00 61.16 88 MET A C 1
ATOM 637 O O . MET A 1 88 ? -69.162 18.871 7.718 1.00 61.16 88 MET A O 1
ATOM 641 N N . PRO A 1 89 ? -69.136 16.677 8.199 1.00 61.75 89 PRO A N 1
ATOM 642 C CA . PRO A 1 89 ? -70.368 16.741 8.970 1.00 61.75 89 PRO A CA 1
ATOM 643 C C . PRO A 1 89 ? -70.190 17.611 10.222 1.00 61.75 89 PRO A C 1
ATOM 645 O O . PRO A 1 89 ? -69.286 17.420 11.038 1.00 61.75 89 PRO A O 1
ATOM 648 N N . LYS A 1 90 ? -71.096 18.582 10.373 1.00 60.19 90 LYS A N 1
ATOM 649 C CA . LYS A 1 90 ? -71.111 19.572 11.459 1.00 60.19 90 LYS A CA 1
ATOM 650 C C . LYS A 1 90 ? -71.293 18.889 12.829 1.00 60.19 90 LYS A C 1
ATOM 652 O O . LYS A 1 90 ? -72.184 18.045 12.969 1.00 60.19 90 LYS A O 1
ATOM 657 N N . PRO A 1 91 ? -70.525 19.262 13.870 1.00 54.91 91 PRO A N 1
ATOM 658 C CA . PRO A 1 91 ? -70.623 18.615 15.175 1.00 54.91 91 PRO A CA 1
ATOM 659 C C . PRO A 1 91 ? -71.966 18.930 15.853 1.00 54.91 91 PRO A C 1
ATOM 661 O O . PRO A 1 91 ? -72.323 20.090 16.068 1.00 54.91 91 PRO A O 1
ATOM 664 N N . LYS A 1 92 ? -72.717 17.885 16.231 1.00 54.06 92 LYS A N 1
ATOM 665 C CA . LYS A 1 92 ? -73.929 18.024 17.052 1.00 54.06 92 LYS A CA 1
ATOM 666 C C . LYS A 1 92 ? -73.541 18.435 18.474 1.00 54.06 92 LYS A C 1
ATOM 668 O O . LYS A 1 92 ? -72.990 17.645 19.238 1.00 54.06 92 LYS A O 1
ATOM 673 N N . LYS A 1 93 ? -73.882 19.671 18.834 1.00 52.06 93 LYS A N 1
ATOM 674 C CA . LYS A 1 93 ? -73.796 20.227 20.189 1.00 52.06 93 LYS A CA 1
ATOM 675 C C . LYS A 1 93 ? -74.729 19.425 21.111 1.00 52.06 93 LYS A C 1
ATOM 677 O O . LYS A 1 93 ? -75.944 19.598 21.047 1.00 52.06 93 LYS A O 1
ATOM 682 N N . LYS A 1 94 ? -74.191 18.523 21.940 1.00 48.38 94 LYS A N 1
ATOM 683 C CA . LYS A 1 94 ? -74.975 17.903 23.019 1.00 48.38 94 LYS A CA 1
ATOM 684 C C . LYS A 1 94 ? -75.039 18.866 24.199 1.00 48.38 94 LYS A C 1
ATOM 686 O O . LYS A 1 94 ? -74.027 19.255 24.773 1.00 48.38 94 LYS A O 1
ATOM 691 N N . THR A 1 95 ? -76.263 19.280 24.479 1.00 39.31 95 THR A N 1
ATOM 692 C CA . THR A 1 95 ? -76.692 20.106 25.597 1.00 39.31 95 THR A CA 1
ATOM 693 C C . THR A 1 95 ? -76.439 19.402 26.929 1.00 39.31 95 THR A C 1
ATOM 695 O O . THR A 1 95 ? -76.563 18.184 27.051 1.00 39.31 95 THR A O 1
ATOM 698 N N . ALA A 1 96 ? -76.062 20.198 27.929 1.00 46.47 96 ALA A N 1
ATOM 699 C CA . ALA A 1 96 ? -75.887 19.770 29.306 1.00 46.47 96 ALA A CA 1
ATOM 700 C C . ALA A 1 96 ? -77.198 19.210 29.880 1.00 46.47 96 ALA A C 1
ATOM 702 O O . ALA A 1 96 ? -78.249 19.838 29.753 1.00 46.47 96 ALA A O 1
ATOM 703 N N . ALA A 1 97 ? -77.118 18.069 30.565 1.00 40.19 97 ALA A N 1
ATOM 704 C CA . ALA A 1 97 ? -78.206 17.552 31.382 1.00 40.19 97 ALA A CA 1
ATOM 705 C C . ALA A 1 97 ? -77.672 16.992 32.711 1.00 40.19 97 ALA A C 1
ATOM 707 O O . ALA A 1 97 ? -76.998 15.971 32.756 1.00 40.19 97 ALA A O 1
ATOM 708 N N . ALA A 1 98 ? -78.031 17.723 33.768 1.00 40.94 98 ALA A N 1
ATOM 709 C CA . ALA A 1 98 ? -78.391 17.274 35.111 1.00 40.94 98 ALA A CA 1
ATOM 710 C C . ALA A 1 98 ? -77.368 16.514 35.987 1.00 40.94 98 ALA A C 1
ATOM 712 O O . ALA A 1 98 ? -77.140 15.314 35.869 1.00 40.94 98 ALA A O 1
ATOM 713 N N . LYS A 1 99 ? -76.905 17.237 37.019 1.00 46.09 99 LYS A N 1
ATOM 714 C CA . LYS A 1 99 ? -76.462 16.722 38.325 1.00 46.09 99 LYS A CA 1
ATOM 715 C C . LYS A 1 99 ? -77.373 15.596 38.837 1.00 46.09 99 LYS A C 1
ATOM 717 O O . LYS A 1 99 ? -78.572 15.841 38.940 1.00 46.09 99 LYS A O 1
ATOM 722 N N . LYS A 1 100 ? -76.786 14.496 39.335 1.00 41.56 100 LYS A N 1
ATOM 723 C CA . LYS A 1 100 ? -77.227 13.771 40.550 1.00 41.56 100 LYS A CA 1
ATOM 724 C C . LYS A 1 100 ? -76.046 13.060 41.239 1.00 41.56 100 LYS A C 1
ATOM 726 O O . LYS A 1 100 ? -75.466 12.131 40.696 1.00 41.56 100 LYS A O 1
ATOM 731 N N . THR A 1 101 ? -75.705 13.515 42.444 1.00 40.41 101 THR A N 1
ATOM 732 C CA . THR A 1 101 ? -75.157 12.697 43.552 1.00 40.41 101 THR A CA 1
ATOM 733 C C . THR A 1 101 ? -76.328 11.924 44.209 1.00 40.41 101 THR A C 1
ATOM 735 O O . THR A 1 101 ? -77.467 12.224 43.832 1.00 40.41 101 THR A O 1
ATOM 738 N N . PRO A 1 102 ? -76.176 11.005 45.200 1.00 43.59 102 PRO A N 1
ATOM 739 C CA . PRO A 1 102 ? -74.997 10.479 45.923 1.00 43.59 102 PRO A CA 1
ATOM 740 C C . PRO A 1 102 ? -74.984 8.920 46.060 1.00 43.59 102 PRO A C 1
ATOM 742 O O . PRO A 1 102 ? -75.940 8.266 45.668 1.00 43.59 102 PRO A O 1
ATOM 745 N N . ALA A 1 103 ? -73.951 8.318 46.680 1.00 42.06 103 ALA A N 1
ATOM 746 C CA . ALA A 1 103 ? -74.105 7.338 47.783 1.00 42.06 103 ALA A CA 1
ATOM 747 C C . ALA A 1 103 ? -72.766 6.722 48.243 1.00 42.06 103 ALA A C 1
ATOM 749 O O . ALA A 1 103 ? -71.968 6.202 47.472 1.00 42.06 103 ALA A O 1
ATOM 750 N N . LYS A 1 104 ? -72.585 6.765 49.560 1.00 46.12 104 LYS A N 1
ATOM 751 C CA . LYS A 1 104 ? -71.493 6.254 50.393 1.00 46.12 104 LYS A CA 1
ATOM 752 C C . LYS A 1 104 ? -71.786 4.800 50.814 1.00 46.12 104 LYS A C 1
ATOM 754 O O . LYS A 1 104 ? -72.873 4.553 51.323 1.00 46.12 104 LYS A O 1
ATOM 759 N N . LYS A 1 105 ? -70.815 3.884 50.690 1.00 47.75 105 LYS A N 1
ATOM 760 C CA . LYS A 1 105 ? -70.681 2.603 51.440 1.00 47.75 105 LYS A CA 1
ATOM 761 C C . LYS A 1 105 ? -69.175 2.301 51.557 1.00 47.75 105 LYS A C 1
ATOM 763 O O . LYS A 1 105 ? -68.528 2.196 50.528 1.00 47.75 105 LYS A O 1
ATOM 768 N N . THR A 1 106 ? -68.483 2.494 52.685 1.00 41.88 106 THR A N 1
ATOM 769 C CA . THR A 1 106 ? -68.424 1.754 53.973 1.00 41.88 106 THR A CA 1
ATOM 770 C C . THR A 1 106 ? -67.798 0.350 53.909 1.00 41.88 106 THR A C 1
ATOM 772 O O . THR A 1 106 ? -68.350 -0.531 53.261 1.00 41.88 106 THR A O 1
ATOM 775 N N . THR A 1 107 ? -66.748 0.168 54.736 1.00 39.22 107 THR A N 1
ATOM 776 C CA . THR A 1 107 ? -66.119 -1.075 55.269 1.00 39.22 107 THR A CA 1
ATOM 777 C C . THR A 1 107 ? -65.268 -1.906 54.285 1.00 39.22 107 THR A C 1
ATOM 779 O O . THR A 1 107 ? -65.675 -2.087 53.154 1.00 39.22 107 THR A O 1
ATOM 782 N N . ALA A 1 108 ? -64.077 -2.434 54.601 1.00 47.38 108 ALA A N 1
ATOM 783 C CA . ALA A 1 108 ? -63.462 -2.738 55.891 1.00 47.38 108 ALA A CA 1
ATOM 784 C C . ALA A 1 108 ? -61.921 -2.607 55.859 1.00 47.38 108 ALA A C 1
ATOM 786 O O . ALA A 1 108 ? -61.252 -2.950 54.889 1.00 47.38 108 ALA A O 1
ATOM 787 N N . ASN A 1 109 ? -61.392 -2.126 56.981 1.00 41.16 109 ASN A N 1
ATOM 788 C CA . ASN A 1 109 ? -59.988 -2.085 57.370 1.00 41.16 109 ASN A CA 1
ATOM 789 C C . ASN A 1 109 ? -59.497 -3.507 57.717 1.00 41.16 109 ASN A C 1
ATOM 791 O O . ASN A 1 109 ? -60.196 -4.219 58.438 1.00 41.16 109 ASN A O 1
ATOM 795 N N . LYS A 1 110 ? -58.296 -3.906 57.278 1.00 42.41 110 LYS A N 1
ATOM 796 C CA . LYS A 1 110 ? -57.580 -5.067 57.835 1.00 42.41 110 LYS A CA 1
ATOM 797 C C . LYS A 1 110 ? -56.190 -4.628 58.289 1.00 42.41 110 LYS A C 1
ATOM 799 O O . LYS A 1 110 ? -55.227 -4.671 57.534 1.00 42.41 110 LYS A O 1
ATOM 804 N N . THR A 1 111 ? -56.104 -4.221 59.550 1.00 44.22 111 THR A N 1
ATOM 805 C CA . THR A 1 111 ? -54.869 -4.157 60.337 1.00 44.22 111 THR A CA 1
ATOM 806 C C . THR A 1 111 ? -54.844 -5.313 61.337 1.00 44.22 111 THR A C 1
ATOM 808 O O . THR A 1 111 ? -55.869 -5.633 61.932 1.00 44.22 111 THR A O 1
ATOM 811 N N . THR A 1 112 ? -53.676 -5.945 61.502 1.00 46.44 112 THR A N 1
ATOM 812 C CA . THR A 1 112 ? -53.124 -6.667 62.685 1.00 46.44 112 THR A CA 1
ATOM 813 C C . THR A 1 112 ? -51.997 -7.592 62.183 1.00 46.44 112 THR A C 1
ATOM 815 O O . THR A 1 112 ? -52.148 -8.189 61.129 1.00 46.44 112 THR A O 1
ATOM 818 N N . ARG A 1 113 ? -50.844 -7.813 62.827 1.00 46.00 113 ARG A N 1
ATOM 819 C CA . ARG A 1 113 ? -50.129 -7.198 63.958 1.00 46.00 113 ARG A CA 1
ATOM 820 C C . ARG A 1 113 ? -48.701 -7.801 63.980 1.00 46.00 113 ARG A C 1
ATOM 822 O O . ARG A 1 113 ? -48.509 -8.966 63.677 1.00 46.00 113 ARG A O 1
ATOM 829 N N . ARG A 1 114 ? -47.752 -6.962 64.392 1.00 45.59 114 ARG A N 1
ATOM 830 C CA . ARG A 1 114 ? -46.319 -7.105 64.737 1.00 45.59 114 ARG A CA 1
ATOM 831 C C . ARG A 1 114 ? -45.894 -8.276 65.663 1.00 45.59 114 ARG A C 1
ATOM 833 O O . ARG A 1 114 ? -46.577 -8.493 66.661 1.00 45.59 114 ARG A O 1
ATOM 840 N N . ARG A 1 115 ? -44.681 -8.831 65.446 1.00 39.56 115 ARG A N 1
ATOM 841 C CA . ARG A 1 115 ? -43.490 -8.982 66.362 1.00 39.56 115 ARG A CA 1
ATOM 842 C C . ARG A 1 115 ? -42.492 -9.987 65.734 1.00 39.56 115 ARG A C 1
ATOM 844 O O . ARG A 1 115 ? -42.946 -11.010 65.256 1.00 39.56 115 ARG A O 1
ATOM 851 N N . ALA A 1 116 ? -41.214 -9.677 65.495 1.00 44.50 116 ALA A N 1
ATOM 852 C CA . ALA A 1 116 ? -40.076 -9.338 66.370 1.00 44.50 116 ALA A CA 1
ATOM 853 C C . ALA A 1 116 ? -39.389 -10.558 67.018 1.00 44.50 116 ALA A C 1
ATOM 855 O O . ALA A 1 116 ? -39.923 -11.121 67.975 1.00 44.50 116 ALA A O 1
ATOM 856 N N . SER A 1 117 ? -38.180 -10.838 66.528 1.00 38.75 117 SER A N 1
ATOM 857 C CA . SER A 1 117 ? -36.950 -11.174 67.260 1.00 38.75 117 SER A CA 1
ATOM 858 C C . SER A 1 117 ? -35.783 -10.693 66.408 1.00 38.75 117 SER A C 1
ATOM 860 O O . SER A 1 117 ? -35.853 -10.979 65.191 1.00 38.75 117 SER A O 1
#

Radius of gyration: 41.2 Å; chains: 1; bounding box: 96×31×93 Å

pLDDT: mean 73.45, std 20.04, range [38.75, 97.06]

Foldseek 3Di:
DVVVVVVVVVCVVVDDPDPVVDPDDDVPVVQVVQCVVCVVVVHDGDDDPDPPPPDDPPDDPVVVVVVVVVVVCVVVVVPDDDDDDDDDDDDDDDDDDDDDDDDDDDDDDDDDDDDDD

Secondary structure (DSSP, 8-state):
-HHHHHHHHHHHHH--S-GGGS----HHHHHHHHHHHHHHTT-PPPPPS-----------HHHHHHHHHHHHHHHTT--SS-----PPPPP--PPP---------------------